Protein AF-A0A2V9A6F0-F1 (afdb_monomer_lite)

Fold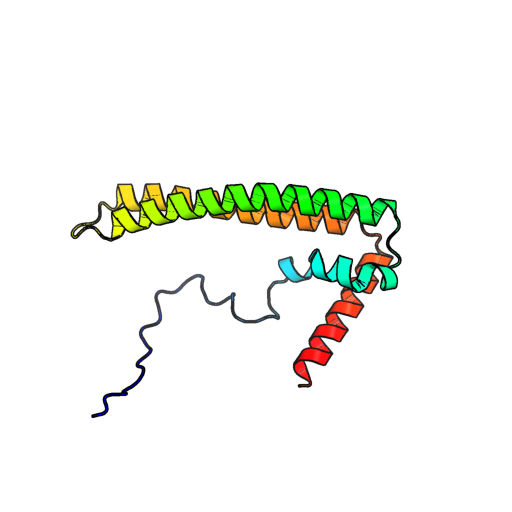seek 3Di:
DDDDDDDDDDDDDDDDDPPPPPDPPPDPPVLLFDDLCLCVVCVVVLVPDPVLVVQLVVLVVVLVVVLVVLVVQLVVLVVVLVVQVPDPDHDPVSNVVSVVSNVVSVVVNVVSVVVSRVSNVVSRDPSSSVSSSVVVVVVVVVVVVD

Structure (mmCIF, N/CA/C/O backbone):
data_AF-A0A2V9A6F0-F1
#
_entry.id   AF-A0A2V9A6F0-F1
#
loop_
_atom_site.group_PDB
_atom_site.id
_atom_site.type_symbol
_atom_site.label_atom_id
_atom_site.label_alt_id
_atom_site.label_comp_id
_atom_site.label_asym_id
_atom_site.label_entity_id
_atom_site.label_seq_id
_atom_site.pdbx_PDB_ins_code
_atom_site.Cartn_x
_atom_site.Cartn_y
_atom_site.Cartn_z
_atom_site.occupancy
_atom_site.B_iso_or_equiv
_atom_site.auth_seq_id
_atom_site.auth_comp_id
_atom_site.auth_asym_id
_atom_site.auth_atom_id
_atom_site.pdbx_PDB_model_num
ATOM 1 N N . MET A 1 1 ? 15.590 -46.102 -11.013 1.00 35.91 1 MET A N 1
ATOM 2 C CA . MET A 1 1 ? 16.793 -45.236 -11.026 1.00 35.91 1 MET A CA 1
ATOM 3 C C . MET A 1 1 ? 16.292 -43.792 -10.976 1.00 35.91 1 MET A C 1
ATOM 5 O O . MET A 1 1 ? 15.715 -43.360 -11.954 1.00 35.91 1 MET A O 1
ATOM 9 N N . ARG A 1 2 ? 16.056 -43.170 -9.811 1.00 43.12 2 ARG A N 1
ATOM 10 C CA . ARG A 1 2 ? 16.980 -42.565 -8.821 1.00 43.12 2 ARG A CA 1
ATOM 11 C C . ARG A 1 2 ? 17.860 -41.445 -9.397 1.00 43.12 2 ARG A C 1
ATOM 13 O O . ARG A 1 2 ? 18.781 -41.729 -10.145 1.00 43.12 2 ARG A O 1
ATOM 20 N N . GLY A 1 3 ? 17.585 -40.219 -8.942 1.00 39.97 3 GLY A N 1
ATOM 21 C CA . GLY A 1 3 ? 18.402 -39.018 -9.122 1.00 39.97 3 GLY A CA 1
ATOM 22 C C . GLY A 1 3 ? 17.827 -37.820 -8.353 1.00 39.97 3 GLY A C 1
ATOM 23 O O . GLY A 1 3 ? 17.344 -36.876 -8.958 1.00 39.97 3 GLY A O 1
ATOM 24 N N . ARG A 1 4 ? 17.814 -37.889 -7.014 1.00 53.16 4 ARG A N 1
ATOM 25 C CA . ARG A 1 4 ? 17.634 -36.740 -6.104 1.00 53.16 4 ARG A CA 1
ATOM 26 C C . ARG A 1 4 ? 19.023 -36.318 -5.615 1.00 53.16 4 ARG A C 1
ATOM 28 O O . ARG A 1 4 ? 19.624 -37.158 -4.959 1.00 53.16 4 ARG A O 1
ATOM 35 N N . VAL A 1 5 ? 19.467 -35.078 -5.853 1.00 43.16 5 VAL A N 1
ATOM 36 C CA . VAL A 1 5 ? 20.473 -34.314 -5.062 1.00 43.16 5 VAL A CA 1
ATOM 37 C C . VAL A 1 5 ? 20.250 -32.823 -5.411 1.00 43.16 5 VAL A C 1
ATOM 39 O O . VAL A 1 5 ? 20.338 -32.483 -6.582 1.00 43.16 5 VAL A O 1
ATOM 42 N N . LEU A 1 6 ? 19.638 -31.979 -4.570 1.00 42.94 6 LEU A N 1
ATOM 43 C CA . LEU A 1 6 ? 20.094 -31.292 -3.341 1.00 42.94 6 LEU A CA 1
ATOM 44 C C . LEU A 1 6 ? 20.654 -29.877 -3.623 1.00 42.94 6 LEU A C 1
ATOM 46 O O . LEU A 1 6 ? 21.495 -29.687 -4.491 1.00 42.94 6 LEU A O 1
ATOM 50 N N . CYS A 1 7 ? 20.147 -28.919 -2.843 1.00 46.28 7 CYS A N 1
ATOM 51 C CA . CYS A 1 7 ? 20.534 -27.517 -2.695 1.00 46.28 7 CYS A CA 1
ATOM 52 C C . CYS A 1 7 ? 22.033 -27.199 -2.789 1.00 46.28 7 CYS A C 1
ATOM 54 O O . CYS A 1 7 ? 22.856 -27.910 -2.219 1.00 46.28 7 CYS A O 1
ATOM 56 N N . LEU A 1 8 ? 22.331 -25.991 -3.282 1.00 41.66 8 LEU A N 1
ATOM 57 C CA . LEU A 1 8 ? 23.373 -25.133 -2.714 1.00 41.66 8 LEU A CA 1
ATOM 58 C C . LEU A 1 8 ? 22.976 -23.657 -2.870 1.00 41.66 8 LEU A C 1
ATOM 60 O O . LEU A 1 8 ? 23.061 -23.061 -3.939 1.00 41.66 8 LEU A O 1
ATOM 64 N N . CYS A 1 9 ? 22.499 -23.092 -1.763 1.00 43.38 9 CYS A N 1
ATOM 65 C CA . CYS A 1 9 ? 22.505 -21.660 -1.515 1.00 43.38 9 CYS A CA 1
ATOM 66 C C . CYS A 1 9 ? 23.955 -21.163 -1.427 1.00 43.38 9 CYS A C 1
ATOM 68 O O . CYS A 1 9 ? 24.777 -21.851 -0.827 1.00 43.38 9 CYS A O 1
ATOM 70 N N . ALA A 1 10 ? 24.205 -19.950 -1.934 1.00 43.03 10 ALA A N 1
ATOM 71 C CA . ALA A 1 10 ? 25.038 -18.887 -1.344 1.00 43.03 10 ALA A CA 1
ATOM 72 C C . ALA A 1 10 ? 25.880 -18.143 -2.395 1.00 43.03 10 ALA A C 1
ATOM 74 O O . ALA A 1 10 ? 26.999 -18.536 -2.703 1.00 43.03 10 ALA A O 1
ATOM 75 N N . MET A 1 11 ? 25.395 -16.978 -2.831 1.00 43.66 11 MET A N 1
ATOM 76 C CA . MET A 1 11 ? 26.248 -15.790 -2.808 1.00 43.66 11 MET A CA 1
ATOM 77 C C . MET A 1 11 ? 25.375 -14.559 -2.556 1.00 43.66 11 MET A C 1
ATOM 79 O O . MET A 1 11 ? 24.6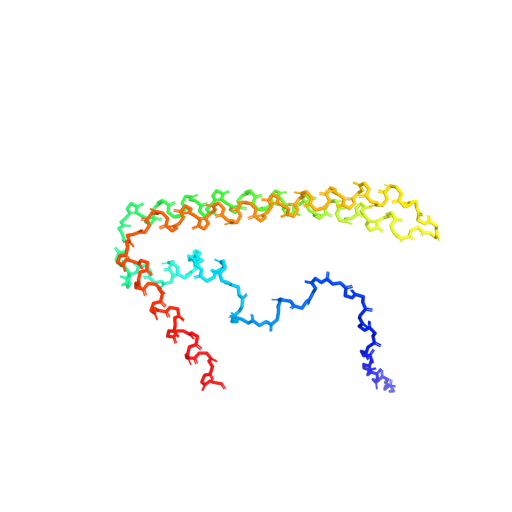38 -14.083 -3.413 1.00 43.66 11 MET A O 1
ATOM 83 N N . PHE A 1 12 ? 25.407 -14.138 -1.297 1.00 47.97 12 PHE A N 1
ATOM 84 C CA . PHE A 1 12 ? 24.830 -12.917 -0.750 1.00 47.97 12 PHE A CA 1
ATOM 85 C C . PHE A 1 12 ? 25.874 -11.790 -0.879 1.00 47.97 12 PHE A C 1
ATOM 87 O O . PHE A 1 12 ? 27.066 -12.085 -0.859 1.00 47.97 12 PHE A O 1
ATOM 94 N N . MET A 1 13 ? 25.411 -10.532 -0.867 1.00 41.97 13 MET A N 1
ATOM 95 C CA . MET A 1 13 ? 26.151 -9.273 -0.612 1.00 41.97 13 MET A CA 1
ATOM 96 C C . MET A 1 13 ? 26.589 -8.424 -1.822 1.00 41.97 13 MET A C 1
ATOM 98 O O . MET A 1 13 ? 27.745 -8.423 -2.231 1.00 41.97 13 MET A O 1
ATOM 102 N N . LEU A 1 14 ? 25.691 -7.523 -2.229 1.00 43.00 14 LEU A N 1
ATOM 103 C CA . LEU A 1 14 ? 26.021 -6.104 -2.405 1.00 43.00 14 LEU A CA 1
ATOM 104 C C . LEU A 1 14 ? 25.054 -5.299 -1.517 1.00 43.00 14 LEU A C 1
ATOM 106 O O . LEU A 1 14 ? 23.878 -5.134 -1.831 1.00 43.00 14 LEU A O 1
ATOM 110 N N . ALA A 1 15 ? 25.543 -4.899 -0.340 1.00 47.38 15 ALA A N 1
ATOM 111 C CA . ALA A 1 15 ? 24.891 -3.982 0.599 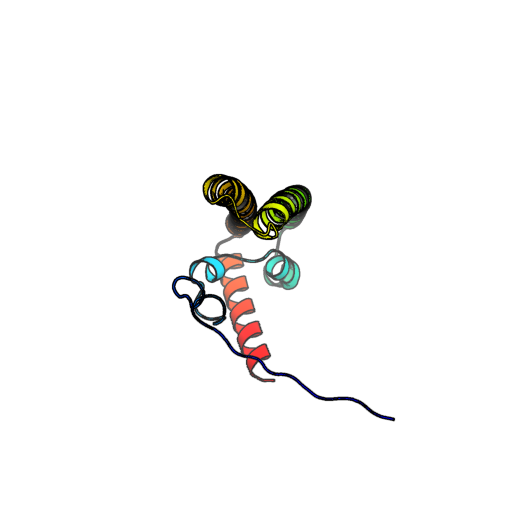1.00 47.38 15 ALA A CA 1
ATOM 112 C C . ALA A 1 15 ? 24.881 -2.561 -0.010 1.00 47.38 15 ALA A C 1
ATOM 114 O O . ALA A 1 15 ? 25.841 -2.179 -0.664 1.00 47.38 15 ALA A O 1
ATOM 115 N N . ALA A 1 16 ? 23.844 -1.732 0.118 1.00 42.66 16 ALA A N 1
ATOM 116 C CA . ALA A 1 16 ? 23.218 -1.310 1.362 1.00 42.66 16 ALA A CA 1
ATOM 117 C C . ALA A 1 16 ? 21.718 -1.017 1.162 1.00 42.66 16 ALA A C 1
ATOM 119 O O . ALA A 1 16 ? 21.336 -0.212 0.320 1.00 42.66 16 ALA A O 1
ATOM 120 N N . GLY A 1 17 ? 20.863 -1.667 1.957 1.00 44.66 17 GLY A N 1
ATOM 121 C CA . GLY A 1 17 ? 19.415 -1.408 1.980 1.00 44.66 17 GLY A CA 1
ATOM 122 C C . GLY A 1 17 ? 18.562 -2.606 2.407 1.00 44.66 17 GLY A C 1
ATOM 123 O O . GLY A 1 17 ? 17.477 -2.425 2.947 1.00 44.66 17 GLY A O 1
ATOM 124 N N . ALA A 1 18 ? 19.073 -3.832 2.251 1.00 41.53 18 ALA A N 1
ATOM 125 C CA . ALA A 1 18 ? 18.306 -5.065 2.463 1.00 41.53 18 ALA A CA 1
ATOM 126 C C . ALA A 1 18 ? 18.471 -5.727 3.852 1.00 41.53 18 ALA A C 1
ATOM 128 O O . ALA A 1 18 ? 18.107 -6.886 4.017 1.00 41.53 18 ALA A O 1
ATOM 129 N N . VAL A 1 19 ? 18.975 -5.015 4.871 1.00 40.81 19 VAL A N 1
ATOM 130 C CA . VAL A 1 19 ? 19.040 -5.510 6.270 1.00 40.81 19 VAL A CA 1
ATOM 131 C C . VAL A 1 19 ? 18.144 -4.667 7.182 1.00 40.81 19 VAL A C 1
ATOM 133 O O . VAL A 1 19 ? 18.560 -4.152 8.212 1.00 40.81 19 VAL A O 1
ATOM 136 N N . ARG A 1 20 ? 16.888 -4.470 6.774 1.00 43.75 20 ARG A N 1
ATOM 137 C CA . ARG A 1 20 ? 15.813 -4.025 7.683 1.00 43.75 20 ARG A CA 1
ATOM 138 C C . ARG A 1 20 ? 14.499 -4.795 7.533 1.00 43.75 20 ARG A C 1
ATOM 140 O O . ARG A 1 20 ? 13.590 -4.584 8.319 1.00 43.75 20 ARG A O 1
ATOM 147 N N . ALA A 1 21 ? 14.399 -5.724 6.581 1.00 41.22 21 ALA A N 1
ATOM 148 C CA . ALA A 1 21 ? 13.140 -6.401 6.259 1.00 41.22 21 ALA A CA 1
ATOM 149 C C . ALA A 1 21 ? 12.909 -7.743 6.992 1.00 41.22 21 ALA A C 1
ATOM 151 O O . ALA A 1 21 ? 11.959 -8.444 6.664 1.00 41.22 21 ALA A O 1
ATOM 152 N N . GLN A 1 22 ? 13.753 -8.134 7.958 1.00 40.44 22 GLN A N 1
ATOM 153 C CA . GLN A 1 22 ? 13.666 -9.455 8.616 1.00 40.44 22 GLN A CA 1
ATOM 154 C C . GLN A 1 22 ? 13.657 -9.429 10.154 1.00 40.44 22 GLN A C 1
ATOM 156 O O . GLN A 1 22 ? 13.855 -10.465 10.783 1.00 40.44 22 GLN A O 1
ATOM 161 N N . GLN A 1 23 ? 13.360 -8.290 10.784 1.00 42.78 23 GLN A N 1
ATOM 162 C CA . GLN A 1 23 ? 12.979 -8.275 12.200 1.00 42.78 23 GLN A CA 1
ATOM 163 C C . GLN A 1 23 ? 11.563 -7.701 12.333 1.00 42.78 23 GLN A C 1
ATOM 165 O O . GLN A 1 23 ? 11.374 -6.526 12.020 1.00 42.78 23 GLN A O 1
ATOM 170 N N . PRO A 1 24 ? 10.578 -8.488 12.816 1.00 49.62 24 PRO A N 1
ATOM 171 C CA . PRO A 1 24 ? 9.218 -8.004 13.092 1.00 49.62 24 PRO A CA 1
ATOM 172 C C . PRO A 1 24 ? 9.175 -6.792 14.043 1.00 49.62 24 PRO A C 1
ATOM 174 O O . PRO A 1 24 ? 8.185 -6.067 14.088 1.00 49.62 24 PRO A O 1
ATOM 177 N N . ASP A 1 25 ? 10.266 -6.556 14.776 1.00 51.72 25 ASP A N 1
ATOM 178 C CA . ASP A 1 25 ? 10.367 -5.597 15.876 1.00 51.72 25 ASP A CA 1
ATOM 179 C C . ASP A 1 25 ? 10.925 -4.206 15.496 1.00 51.72 25 ASP A C 1
ATOM 181 O O . ASP A 1 25 ? 11.142 -3.380 16.377 1.00 51.72 25 ASP A O 1
ATOM 185 N N . GLN A 1 26 ? 11.183 -3.906 14.210 1.00 55.28 26 GLN A N 1
ATOM 186 C CA . GLN A 1 26 ? 11.914 -2.678 13.817 1.00 55.28 26 GLN A CA 1
ATOM 187 C C . GLN A 1 26 ? 11.269 -1.793 12.736 1.00 55.28 26 GLN A C 1
ATOM 189 O O . GLN A 1 26 ? 11.963 -0.963 12.144 1.00 55.28 26 GLN A O 1
ATOM 194 N N . ASP A 1 27 ? 9.963 -1.901 12.489 1.00 75.69 27 ASP A N 1
ATOM 195 C CA . ASP A 1 27 ? 9.250 -0.900 11.678 1.00 75.69 27 ASP A CA 1
ATOM 196 C C . ASP A 1 27 ? 8.435 0.057 12.571 1.00 75.69 27 ASP A C 1
ATOM 198 O O . ASP A 1 27 ? 7.241 -0.171 12.791 1.00 75.69 27 ASP A O 1
ATOM 202 N N . PRO A 1 28 ? 9.043 1.142 13.099 1.00 82.81 28 PRO A N 1
ATOM 203 C CA . PRO A 1 28 ? 8.340 2.088 13.969 1.00 82.81 28 PRO A CA 1
ATOM 204 C C . PRO A 1 28 ? 7.180 2.794 13.251 1.00 82.81 28 PRO A C 1
ATOM 206 O O . PRO A 1 28 ? 6.204 3.205 13.886 1.00 82.81 28 PRO A O 1
ATOM 209 N N . VAL A 1 29 ? 7.258 2.925 11.921 1.00 84.56 29 VAL A N 1
ATOM 210 C CA . VAL A 1 29 ? 6.199 3.545 11.121 1.00 84.56 29 VAL A CA 1
ATOM 211 C C . VAL A 1 29 ? 5.028 2.578 10.994 1.00 84.56 29 VAL A C 1
ATOM 213 O O . VAL A 1 29 ? 3.907 2.944 11.341 1.00 84.56 29 VAL A O 1
ATOM 216 N N . GLY A 1 30 ? 5.275 1.335 10.577 1.00 84.12 30 GLY A N 1
ATOM 217 C CA . GLY A 1 30 ? 4.244 0.299 10.477 1.00 84.12 30 GLY A CA 1
ATOM 218 C C . GLY A 1 30 ? 3.542 0.028 11.811 1.00 84.12 30 GLY A C 1
ATOM 219 O O . GLY A 1 30 ? 2.313 -0.056 11.864 1.00 84.12 30 GLY A O 1
ATOM 220 N N . GLN A 1 31 ? 4.296 0.002 12.914 1.00 85.94 31 GLN A N 1
ATOM 221 C CA . GLN A 1 31 ? 3.748 -0.167 14.265 1.00 85.94 31 GLN A CA 1
ATOM 222 C C . GLN A 1 31 ? 2.802 0.975 14.675 1.00 85.94 31 GLN A C 1
ATOM 224 O O . GLN A 1 31 ? 1.877 0.749 15.456 1.00 85.94 31 GLN A O 1
ATOM 229 N N . SER A 1 32 ? 2.970 2.171 14.105 1.00 90.88 32 SER A N 1
ATOM 230 C CA . SER A 1 32 ? 2.143 3.347 14.402 1.00 90.88 32 SER A CA 1
ATOM 231 C C . SER A 1 32 ? 0.765 3.334 13.725 1.00 90.88 32 SER A C 1
ATOM 233 O O . SER A 1 32 ? -0.073 4.186 14.042 1.00 90.88 32 SER A O 1
ATOM 235 N N . PHE A 1 33 ? 0.510 2.404 12.802 1.00 94.81 33 PHE A N 1
ATOM 236 C CA . PHE A 1 33 ? -0.758 2.270 12.077 1.00 94.81 33 PHE A CA 1
ATOM 237 C C . PHE A 1 33 ? -1.509 0.989 12.446 1.00 94.81 33 PHE A C 1
ATOM 239 O O . PHE A 1 33 ? -0.969 0.115 13.118 1.00 94.81 33 PHE A O 1
ATOM 246 N N . PHE A 1 34 ? -2.766 0.869 12.006 1.00 94.06 34 PHE A N 1
ATOM 247 C CA . PHE A 1 34 ? -3.611 -0.313 12.197 1.00 94.06 34 PHE A CA 1
ATOM 248 C C . PHE A 1 34 ? -4.009 -0.888 10.839 1.00 94.06 34 PHE A C 1
ATOM 250 O O . PHE A 1 34 ? -4.653 -0.201 10.047 1.00 94.06 34 PHE A O 1
ATOM 257 N N . ALA A 1 35 ? -3.618 -2.137 10.573 1.00 92.75 35 ALA A N 1
ATOM 258 C CA . ALA A 1 35 ? -4.012 -2.833 9.354 1.00 92.75 35 ALA A CA 1
ATOM 259 C C . ALA A 1 35 ? -5.540 -3.046 9.314 1.00 92.75 35 ALA A C 1
ATOM 261 O O . ALA A 1 35 ? -6.139 -3.270 10.375 1.00 92.75 35 ALA A O 1
ATOM 262 N N . PRO A 1 36 ? -6.173 -3.009 8.126 1.00 93.81 36 PRO A N 1
ATOM 263 C CA . PRO A 1 36 ? -7.609 -3.245 7.979 1.00 93.81 36 PRO A CA 1
ATOM 264 C C . PRO A 1 36 ? -8.078 -4.541 8.647 1.00 93.81 36 PRO A C 1
ATOM 266 O O . PRO A 1 36 ? -9.104 -4.554 9.326 1.00 93.81 36 PRO A O 1
ATOM 269 N N . GLU A 1 37 ? -7.297 -5.612 8.510 1.00 92.56 37 GLU A N 1
ATOM 270 C CA . GLU A 1 37 ? -7.617 -6.941 9.030 1.00 92.56 37 GLU A CA 1
ATOM 271 C C . GLU A 1 37 ? -7.709 -6.918 10.555 1.00 92.56 37 GLU A C 1
ATOM 273 O O . GLU A 1 37 ? -8.664 -7.445 11.114 1.00 92.56 37 GLU A O 1
ATOM 278 N N . LEU A 1 38 ? -6.777 -6.233 11.225 1.00 93.75 38 LEU A N 1
ATOM 279 C CA . LEU A 1 38 ? -6.770 -6.092 12.682 1.00 93.75 38 LEU A CA 1
ATOM 280 C C . LEU A 1 38 ? -8.006 -5.325 13.176 1.00 93.75 38 LEU A C 1
ATOM 282 O O . LEU A 1 38 ? -8.627 -5.705 14.168 1.00 93.75 38 LEU A O 1
ATOM 286 N N . VAL A 1 39 ? -8.377 -4.249 12.475 1.00 96.25 39 VAL A N 1
ATOM 287 C CA . VAL A 1 39 ? -9.555 -3.435 12.814 1.00 96.25 39 VAL A CA 1
ATOM 288 C C . VAL A 1 39 ? -10.839 -4.246 12.650 1.00 96.25 39 VAL A C 1
ATOM 290 O O . VAL A 1 39 ? -11.695 -4.224 13.531 1.00 96.25 39 VAL A O 1
ATOM 293 N N . ILE A 1 40 ? -10.965 -4.993 11.550 1.00 93.31 40 ILE A N 1
ATOM 294 C CA . ILE A 1 40 ? -12.144 -5.819 11.262 1.00 93.31 40 ILE A CA 1
ATOM 295 C C . ILE A 1 40 ? -12.231 -7.005 12.224 1.00 93.31 40 ILE A C 1
ATOM 297 O O . ILE A 1 40 ? -13.302 -7.268 12.769 1.00 93.31 40 ILE A O 1
ATOM 301 N N . GLN A 1 41 ? -11.116 -7.692 12.472 1.00 94.25 41 GLN A N 1
ATOM 302 C CA . GLN A 1 41 ? -11.040 -8.830 13.388 1.00 94.25 41 GLN A CA 1
ATOM 303 C C . GLN A 1 41 ? -11.499 -8.452 14.801 1.00 94.25 41 GLN A C 1
ATOM 305 O O . GLN A 1 41 ? -12.154 -9.246 15.474 1.00 94.25 41 GLN A O 1
ATOM 310 N N . HIS A 1 42 ? -11.190 -7.233 15.245 1.00 96.56 42 HIS A N 1
ATOM 311 C CA . HIS A 1 42 ? -11.518 -6.749 16.584 1.00 96.56 42 HIS A CA 1
ATOM 312 C C . HIS A 1 42 ? -12.662 -5.732 16.618 1.00 96.56 42 HIS A C 1
ATOM 314 O O . HIS A 1 42 ? -12.845 -5.067 17.636 1.00 96.56 42 HIS A O 1
ATOM 320 N N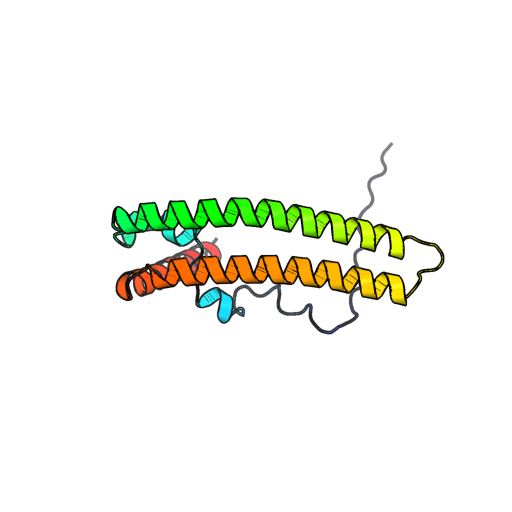 . GLN A 1 43 ? -13.462 -5.632 15.551 1.00 95.69 43 GLN A N 1
ATOM 321 C CA . GLN A 1 43 ? -14.499 -4.604 15.406 1.00 95.69 43 GLN A CA 1
ATOM 322 C C . GLN A 1 43 ? -15.507 -4.552 16.566 1.00 95.69 43 GLN A C 1
ATOM 324 O O . GLN A 1 43 ? -15.981 -3.474 16.920 1.00 95.69 43 GLN A O 1
ATOM 329 N N . GLU A 1 44 ? -15.841 -5.703 17.156 1.00 96.12 44 GLU A N 1
ATOM 330 C CA . GLU A 1 44 ? -16.737 -5.795 18.315 1.00 96.12 44 GLU A CA 1
ATOM 331 C C . GLU A 1 44 ? -16.019 -5.380 19.599 1.00 96.12 44 GLU A C 1
ATOM 333 O O . GLU A 1 44 ? -16.534 -4.567 20.362 1.00 96.12 44 GLU A O 1
ATOM 338 N N . ALA A 1 45 ? -14.793 -5.871 19.799 1.00 96.00 45 ALA A N 1
ATOM 339 C CA . ALA A 1 45 ? -13.980 -5.592 20.981 1.00 96.00 45 ALA A CA 1
ATOM 340 C C . ALA A 1 45 ? -13.607 -4.107 21.124 1.00 96.00 45 ALA A C 1
ATOM 342 O O . ALA A 1 45 ? -13.382 -3.638 22.239 1.00 96.00 45 ALA A O 1
ATOM 343 N N . ILE A 1 46 ? -13.540 -3.373 20.010 1.00 97.25 46 ILE A N 1
ATOM 344 C CA . ILE A 1 46 ? -13.293 -1.924 19.993 1.00 97.25 46 ILE A CA 1
ATOM 345 C C . ILE A 1 46 ? -14.571 -1.099 19.804 1.00 97.25 46 ILE A C 1
ATOM 347 O O . ILE A 1 46 ? -14.501 0.119 19.670 1.00 97.25 46 ILE A O 1
ATOM 351 N N . GLY A 1 47 ? -15.742 -1.740 19.775 1.00 97.56 47 GLY A N 1
ATOM 352 C CA . GLY A 1 47 ? -17.029 -1.052 19.709 1.00 97.56 47 GLY A CA 1
ATOM 353 C C . GLY A 1 47 ? -17.197 -0.165 18.474 1.00 97.56 47 GLY A C 1
ATOM 354 O O . GLY A 1 47 ? -17.631 0.977 18.605 1.00 97.56 47 GLY A O 1
ATOM 355 N N . LEU A 1 48 ? -16.836 -0.651 17.279 1.00 98.12 48 LEU A N 1
ATOM 356 C CA . LEU A 1 48 ? -17.036 0.126 16.052 1.00 98.12 48 LEU A CA 1
ATOM 357 C C . LEU A 1 48 ? -18.518 0.439 15.826 1.00 98.12 48 LEU A C 1
ATOM 359 O O . LEU A 1 48 ? -19.356 -0.471 15.785 1.00 98.12 48 LEU A O 1
ATOM 363 N N . SER A 1 49 ? -18.823 1.715 15.590 1.00 98.19 49 SER A N 1
ATOM 364 C CA . SER A 1 49 ? -20.167 2.142 15.199 1.00 98.19 49 SER A CA 1
ATOM 365 C C . SER A 1 49 ? -20.531 1.630 13.799 1.00 98.19 49 SER A C 1
ATOM 367 O O . SER A 1 49 ? -19.659 1.271 13.002 1.00 98.19 49 SER A O 1
ATOM 369 N N . GLY A 1 50 ? -21.828 1.612 13.472 1.00 97.38 50 GLY A N 1
ATOM 370 C CA . GLY A 1 50 ? -22.287 1.280 12.115 1.00 97.38 50 GLY A CA 1
ATOM 371 C C . GLY A 1 50 ? -21.651 2.188 11.056 1.00 97.38 50 GLY A C 1
ATOM 372 O O . GLY A 1 50 ? -21.101 1.702 10.073 1.00 97.38 50 GLY A O 1
ATOM 373 N N . GLU A 1 51 ? -21.602 3.493 11.331 1.00 97.94 51 GLU A N 1
ATOM 374 C CA . GLU A 1 51 ? -20.980 4.487 10.452 1.00 97.94 51 GLU A CA 1
ATOM 375 C C . GLU A 1 51 ? -19.482 4.221 10.228 1.00 97.94 51 GLU A C 1
ATOM 377 O O . GLU A 1 51 ? -18.994 4.300 9.101 1.00 97.94 51 GLU A O 1
ATOM 382 N N . GLN A 1 52 ? -18.736 3.870 11.283 1.00 98.12 52 GLN A N 1
ATOM 383 C CA . GLN A 1 52 ? -17.318 3.523 11.155 1.00 98.12 52 GLN A CA 1
ATOM 384 C C . GLN A 1 52 ? -17.130 2.267 10.298 1.00 98.12 52 GLN A C 1
ATOM 386 O O . GLN A 1 52 ? -16.268 2.248 9.420 1.00 98.12 52 GLN A O 1
ATOM 391 N N . LYS A 1 53 ? -17.955 1.232 10.505 1.00 97.62 53 LYS A N 1
ATOM 392 C CA . LYS A 1 53 ? -17.903 -0.010 9.717 1.00 97.62 53 LYS A CA 1
ATOM 393 C C . LYS A 1 53 ? -18.141 0.254 8.233 1.00 97.62 53 LYS A C 1
ATOM 395 O O . LYS A 1 53 ? -17.409 -0.277 7.398 1.00 97.62 53 LYS A O 1
ATOM 400 N N . ASP A 1 54 ? -19.138 1.066 7.904 1.00 97.75 54 ASP A N 1
ATOM 401 C CA . ASP A 1 54 ? -19.464 1.383 6.514 1.00 97.75 54 ASP A CA 1
ATOM 402 C C . ASP A 1 54 ? -18.382 2.250 5.863 1.00 97.75 54 ASP A C 1
ATOM 404 O O . ASP A 1 54 ? -17.974 1.971 4.732 1.00 97.75 54 ASP A O 1
ATOM 408 N N . TYR A 1 55 ? -17.827 3.212 6.608 1.00 98.06 55 TYR A N 1
ATOM 409 C CA . TYR A 1 55 ? -16.666 3.987 6.174 1.00 98.06 55 TYR A CA 1
ATOM 410 C C . TYR A 1 55 ? -15.469 3.084 5.842 1.00 98.06 55 TYR A C 1
ATOM 412 O O . TYR A 1 55 ? -14.926 3.161 4.740 1.00 98.06 55 TYR A O 1
ATOM 420 N N . PHE A 1 56 ? -15.090 2.172 6.745 1.00 97.38 56 PHE A N 1
ATOM 421 C CA . PHE A 1 56 ? -13.950 1.277 6.518 1.00 97.38 56 PHE A CA 1
ATOM 422 C C . PHE A 1 56 ? -14.157 0.358 5.317 1.00 97.38 56 PHE A C 1
ATOM 424 O O . PHE A 1 56 ? -13.247 0.209 4.505 1.00 97.38 56 PHE A O 1
ATOM 431 N N . LYS A 1 57 ? -15.353 -0.219 5.147 1.00 96.50 57 LYS A N 1
ATOM 432 C CA . LYS A 1 57 ? -15.671 -1.029 3.959 1.00 96.50 57 LYS A CA 1
ATOM 433 C C . LYS A 1 57 ? -15.513 -0.226 2.667 1.00 96.50 57 LYS A C 1
ATOM 435 O O . LYS A 1 57 ? -15.004 -0.763 1.683 1.00 96.50 57 LYS A O 1
ATOM 440 N N . GLY A 1 58 ? -15.948 1.035 2.668 1.00 97.81 58 GLY A N 1
ATOM 441 C CA . GLY A 1 58 ? -15.804 1.944 1.533 1.00 97.81 58 GLY A CA 1
ATOM 442 C C . GLY A 1 58 ? -14.340 2.202 1.182 1.00 97.81 58 GLY A C 1
ATOM 443 O O . GLY A 1 58 ? -13.937 1.981 0.041 1.00 97.81 58 GLY A O 1
ATOM 444 N N . GLU A 1 59 ? -13.538 2.596 2.171 1.00 97.88 59 GLU A N 1
ATOM 445 C CA . GLU A 1 59 ? -12.109 2.879 1.994 1.00 97.88 59 GLU A CA 1
ATOM 446 C C . GLU A 1 59 ? -11.317 1.645 1.544 1.00 97.88 59 GLU A C 1
ATOM 448 O O . GLU A 1 59 ? -10.517 1.728 0.614 1.00 97.88 59 GLU A O 1
ATOM 453 N N . ILE A 1 60 ? -11.583 0.478 2.138 1.00 96.12 60 ILE A N 1
ATOM 454 C CA . ILE A 1 60 ? -10.918 -0.777 1.766 1.00 96.12 60 ILE A CA 1
ATOM 455 C C . ILE A 1 60 ? -11.259 -1.157 0.325 1.00 96.12 60 ILE A C 1
ATOM 457 O O . ILE A 1 60 ? -10.360 -1.492 -0.443 1.00 96.12 60 ILE A O 1
ATOM 461 N N . ARG A 1 61 ? -12.533 -1.065 -0.076 1.00 97.12 61 ARG A N 1
ATOM 462 C CA . ARG A 1 61 ? -12.948 -1.373 -1.452 1.00 97.12 61 ARG A CA 1
ATOM 463 C C . ARG A 1 61 ? -12.307 -0.420 -2.462 1.00 97.12 61 ARG A C 1
ATOM 465 O O . ARG A 1 61 ? -11.829 -0.865 -3.500 1.00 97.12 61 ARG A O 1
ATOM 472 N N . GLN A 1 62 ? -12.285 0.878 -2.161 1.00 96.88 62 GLN A N 1
ATOM 473 C CA . GLN A 1 62 ? -11.626 1.884 -3.000 1.00 96.88 62 GLN A CA 1
ATOM 474 C C . GLN A 1 62 ? -10.130 1.588 -3.159 1.00 96.88 62 GLN A C 1
ATOM 476 O O . GLN A 1 62 ? -9.613 1.602 -4.275 1.00 96.88 62 GLN A O 1
ATOM 481 N N . ALA A 1 63 ? -9.447 1.272 -2.057 1.00 95.69 63 ALA A N 1
ATOM 482 C CA . ALA A 1 63 ? -8.031 0.938 -2.078 1.00 95.69 63 ALA A CA 1
ATOM 483 C C . ALA A 1 63 ? -7.757 -0.357 -2.861 1.00 95.69 63 ALA A C 1
ATOM 485 O O . ALA A 1 63 ? -6.823 -0.394 -3.651 1.00 95.69 63 ALA A O 1
ATOM 486 N N . GLN A 1 64 ? -8.588 -1.396 -2.716 1.00 95.56 64 GLN A N 1
ATOM 487 C CA . GLN A 1 64 ? -8.457 -2.657 -3.462 1.00 95.56 64 GLN A CA 1
ATOM 488 C C . GLN A 1 64 ? -8.497 -2.458 -4.984 1.00 95.56 64 GLN A C 1
ATOM 490 O O . GLN A 1 64 ? -7.681 -3.044 -5.699 1.00 95.56 64 GLN A O 1
ATOM 495 N N . LEU A 1 65 ? -9.412 -1.615 -5.476 1.00 96.38 65 LEU A N 1
ATOM 496 C CA . LEU A 1 65 ? -9.499 -1.291 -6.904 1.00 96.38 65 LEU A CA 1
ATOM 497 C C . LEU A 1 65 ? -8.201 -0.639 -7.394 1.00 96.38 65 LEU A C 1
ATOM 499 O O . LEU A 1 65 ? -7.570 -1.137 -8.324 1.00 96.38 65 LEU A O 1
ATOM 503 N N . LYS A 1 66 ? -7.740 0.407 -6.700 1.00 95.94 66 LYS A N 1
ATOM 504 C CA . LYS A 1 66 ? -6.493 1.099 -7.049 1.00 95.94 66 LYS A CA 1
ATOM 505 C C . LYS A 1 66 ? -5.263 0.205 -6.936 1.00 95.94 66 LYS A C 1
ATOM 507 O O . LYS A 1 66 ? -4.374 0.283 -7.776 1.00 95.94 66 LYS A O 1
ATOM 512 N N . PHE A 1 67 ? -5.185 -0.643 -5.911 1.00 95.88 67 PHE A N 1
ATOM 513 C CA . PHE A 1 67 ? -4.064 -1.567 -5.761 1.00 95.88 67 PHE A CA 1
ATOM 514 C C . PHE A 1 67 ? -3.984 -2.544 -6.922 1.00 95.88 67 PHE A C 1
ATOM 516 O O . PHE A 1 67 ? -2.881 -2.822 -7.374 1.00 95.88 67 PHE A O 1
ATOM 523 N N . THR A 1 68 ? -5.122 -3.018 -7.427 1.00 96.75 68 THR A N 1
ATOM 524 C CA . THR A 1 68 ? -5.152 -3.905 -8.595 1.00 96.75 68 THR A CA 1
ATOM 525 C C . THR A 1 68 ? -4.556 -3.203 -9.819 1.00 96.75 68 THR A C 1
ATOM 527 O O . THR A 1 68 ? -3.643 -3.731 -10.449 1.00 96.75 68 THR A O 1
ATOM 530 N N . GLU A 1 69 ? -4.988 -1.971 -10.100 1.00 96.69 69 GLU A N 1
ATOM 531 C CA . GLU A 1 69 ? -4.454 -1.165 -11.209 1.00 96.69 69 GLU A CA 1
ATOM 532 C C . GLU A 1 69 ? -2.949 -0.884 -11.056 1.00 96.69 69 GLU A C 1
ATOM 534 O O . GLU A 1 69 ? -2.174 -1.015 -12.005 1.00 96.69 69 GLU A O 1
ATOM 539 N N . LEU A 1 70 ? -2.511 -0.527 -9.845 1.00 97.00 70 LEU A N 1
ATOM 540 C CA . LEU A 1 70 ? -1.106 -0.251 -9.554 1.00 97.00 70 LEU A CA 1
ATOM 541 C C . LEU A 1 70 ? -0.231 -1.511 -9.623 1.00 97.00 70 LEU A C 1
ATOM 543 O O . LEU A 1 70 ? 0.920 -1.419 -10.047 1.00 97.00 70 LEU A O 1
ATOM 547 N N . GLN A 1 71 ? -0.758 -2.675 -9.235 1.00 95.81 71 GLN A N 1
ATOM 548 C CA . GLN A 1 71 ? -0.064 -3.958 -9.360 1.00 95.81 71 GLN A CA 1
ATOM 549 C C . GLN A 1 71 ? 0.157 -4.330 -10.823 1.00 95.81 71 GLN A C 1
ATOM 551 O O . GLN A 1 71 ? 1.273 -4.707 -11.174 1.00 95.81 71 GLN A O 1
ATOM 556 N N . TRP A 1 72 ? -0.855 -4.167 -11.682 1.00 98.12 72 TRP A N 1
ATOM 557 C CA . TRP A 1 72 ? -0.693 -4.379 -13.123 1.00 98.12 72 TRP A CA 1
ATOM 558 C C . TRP A 1 72 ? 0.360 -3.443 -13.708 1.00 98.12 72 TRP A C 1
ATOM 560 O O . TRP A 1 72 ? 1.283 -3.898 -14.375 1.00 98.12 72 TRP A O 1
ATOM 570 N N . LYS A 1 73 ? 0.308 -2.152 -13.360 1.00 97.69 73 LYS A N 1
ATOM 571 C CA . LYS A 1 73 ? 1.331 -1.191 -13.785 1.00 97.69 73 LYS A CA 1
ATOM 572 C C . LYS A 1 73 ? 2.735 -1.609 -13.341 1.00 97.69 73 LYS A C 1
ATOM 574 O O . LYS A 1 73 ? 3.671 -1.533 -14.130 1.00 97.69 73 LYS A O 1
ATOM 579 N N . LEU A 1 74 ? 2.904 -2.025 -12.085 1.00 98.31 74 LEU A N 1
ATOM 580 C CA . LEU A 1 74 ? 4.201 -2.480 -11.584 1.00 98.31 74 LEU A CA 1
ATOM 581 C C . LEU A 1 74 ? 4.693 -3.706 -12.362 1.00 98.31 74 LEU A C 1
ATOM 583 O O . LEU A 1 74 ? 5.858 -3.742 -12.752 1.00 98.31 74 LEU A O 1
ATOM 587 N N . GLN A 1 75 ? 3.814 -4.680 -12.606 1.00 98.31 75 GLN A N 1
ATOM 588 C CA . GLN A 1 75 ? 4.142 -5.872 -13.382 1.00 98.31 75 GLN A CA 1
ATOM 589 C C . GLN A 1 75 ? 4.593 -5.507 -14.803 1.00 98.31 75 GLN A C 1
ATOM 591 O O . GLN A 1 75 ? 5.666 -5.940 -15.219 1.00 98.31 75 GLN A O 1
ATOM 596 N N . ASP A 1 76 ? 3.847 -4.650 -15.501 1.00 98.56 76 ASP A N 1
ATOM 597 C CA . ASP A 1 76 ? 4.184 -4.207 -16.857 1.00 98.56 76 ASP A CA 1
ATOM 598 C C . ASP A 1 76 ? 5.562 -3.528 -16.913 1.00 98.56 76 ASP A C 1
ATOM 600 O O . ASP A 1 76 ? 6.376 -3.802 -17.799 1.00 98.56 76 ASP A O 1
ATOM 604 N N . GLU A 1 77 ? 5.857 -2.629 -15.968 1.00 98.50 77 GLU A N 1
ATOM 605 C CA . GLU A 1 77 ? 7.151 -1.940 -15.926 1.00 98.50 77 GLU A CA 1
ATOM 606 C C . GLU A 1 77 ? 8.304 -2.885 -15.538 1.00 98.50 77 GLU A C 1
ATOM 608 O O . GLU A 1 77 ? 9.421 -2.727 -16.046 1.00 98.50 77 GLU A O 1
ATOM 613 N N . MET A 1 78 ? 8.040 -3.892 -14.698 1.00 98.38 78 MET A N 1
ATOM 614 C CA . MET A 1 78 ? 8.998 -4.942 -14.336 1.00 98.38 78 MET A CA 1
ATOM 615 C C . MET A 1 78 ? 9.308 -5.875 -15.507 1.00 98.38 78 MET A C 1
ATOM 617 O O . MET A 1 78 ? 10.471 -6.213 -15.728 1.00 98.38 78 MET A O 1
ATOM 621 N N . GLU A 1 79 ? 8.304 -6.270 -16.289 1.00 98.69 79 GLU A N 1
ATOM 622 C CA . GLU A 1 79 ? 8.492 -7.091 -17.489 1.00 98.69 79 GLU A CA 1
ATOM 623 C C . GLU A 1 79 ? 9.330 -6.354 -18.543 1.00 98.69 79 GLU A C 1
ATOM 625 O O . GLU A 1 79 ? 10.262 -6.928 -19.118 1.00 98.69 79 GLU A O 1
ATOM 630 N N . LYS A 1 80 ? 9.084 -5.051 -18.732 1.00 98.56 80 LYS A N 1
ATOM 631 C CA . LYS A 1 80 ? 9.913 -4.190 -19.591 1.00 98.56 80 LYS A CA 1
ATOM 632 C C . LYS A 1 80 ? 11.354 -4.119 -19.091 1.00 98.56 80 LYS A C 1
ATOM 634 O O . LYS A 1 80 ? 12.271 -4.310 -19.890 1.00 98.56 80 LYS A O 1
ATOM 639 N N . LEU A 1 81 ? 11.579 -3.910 -17.791 1.00 98.62 81 LEU A N 1
ATOM 640 C CA . LEU A 1 81 ? 12.932 -3.912 -17.223 1.00 98.62 81 LEU A CA 1
ATOM 641 C C . LEU A 1 81 ? 13.627 -5.261 -17.448 1.00 98.62 81 LEU A C 1
ATOM 643 O O . LEU A 1 81 ? 14.769 -5.300 -17.907 1.00 98.62 81 LEU A O 1
ATOM 647 N N . LEU A 1 82 ? 12.917 -6.365 -17.200 1.00 98.38 82 LEU A N 1
ATOM 648 C CA . LEU A 1 82 ? 13.418 -7.720 -17.419 1.00 98.38 82 LEU A CA 1
ATOM 649 C C . LEU A 1 82 ? 13.839 -7.942 -18.880 1.00 98.38 82 LEU A C 1
ATOM 651 O O . LEU A 1 82 ? 14.852 -8.591 -19.135 1.00 98.38 82 LEU A O 1
ATOM 655 N N . SER A 1 83 ? 13.088 -7.394 -19.840 1.00 98.06 83 SER A N 1
ATOM 656 C CA . SER A 1 83 ? 13.421 -7.483 -21.266 1.00 98.06 83 SER A CA 1
ATOM 657 C C . SER A 1 83 ? 14.722 -6.752 -21.626 1.00 98.06 83 SER A C 1
ATOM 659 O O . SER A 1 83 ? 15.482 -7.243 -22.460 1.00 98.06 83 SER A O 1
ATOM 661 N N . LEU A 1 84 ? 15.020 -5.627 -20.966 1.00 98.06 84 LEU A N 1
ATOM 662 C CA . LEU A 1 84 ? 16.250 -4.859 -21.185 1.00 98.06 84 LEU A CA 1
ATOM 663 C C . LEU A 1 84 ? 17.471 -5.579 -20.606 1.00 98.06 84 LEU A C 1
ATOM 665 O O . LEU A 1 84 ? 18.486 -5.720 -21.283 1.00 98.06 84 LEU A O 1
ATOM 669 N N . VAL A 1 85 ? 17.363 -6.092 -19.378 1.00 97.88 85 VAL A N 1
ATOM 670 C CA . VAL A 1 85 ? 18.499 -6.726 -18.681 1.00 97.88 85 VAL A CA 1
ATOM 671 C C . VAL A 1 85 ? 18.818 -8.138 -19.181 1.00 97.88 85 VAL A C 1
ATOM 673 O O . VAL A 1 85 ? 19.905 -8.645 -18.926 1.00 97.88 85 VAL A O 1
ATOM 676 N N . LYS A 1 86 ? 17.896 -8.784 -19.908 1.00 97.62 86 LYS A N 1
ATOM 677 C CA . LYS A 1 86 ? 18.128 -10.087 -20.559 1.00 97.62 86 LYS A CA 1
ATOM 678 C C . LYS A 1 86 ? 18.963 -9.998 -21.838 1.00 97.62 86 LYS A C 1
ATOM 680 O O . LYS A 1 86 ? 19.348 -11.036 -22.376 1.00 97.62 86 LYS A O 1
ATOM 685 N N . GLN A 1 87 ? 19.210 -8.798 -22.359 1.00 96.69 87 GLN A N 1
ATOM 686 C CA . GLN A 1 87 ? 19.999 -8.632 -23.575 1.00 96.69 87 GLN A CA 1
ATOM 687 C C . GLN A 1 87 ? 21.473 -8.996 -23.320 1.00 96.69 87 GLN A C 1
ATOM 689 O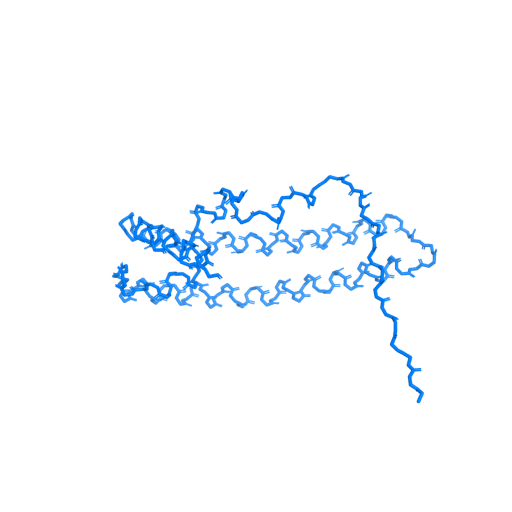 O . GLN A 1 87 ? 21.994 -8.687 -22.249 1.00 96.69 87 GLN A O 1
ATOM 694 N N . PRO A 1 88 ? 22.188 -9.590 -24.298 1.00 96.56 88 PRO A N 1
ATOM 695 C CA . PRO A 1 88 ? 23.609 -9.924 -24.144 1.00 96.56 88 PRO A CA 1
ATOM 696 C C . PRO A 1 88 ? 24.499 -8.718 -23.813 1.00 96.56 88 PRO A C 1
ATOM 698 O O . PRO A 1 88 ? 25.521 -8.858 -23.148 1.00 96.56 88 PRO A O 1
ATOM 701 N N . ARG A 1 89 ? 24.104 -7.528 -24.281 1.00 97.69 89 ARG A N 1
ATOM 702 C CA . ARG A 1 89 ? 24.686 -6.242 -23.904 1.00 97.69 89 ARG A CA 1
ATOM 703 C C . ARG A 1 89 ? 23.553 -5.323 -23.471 1.00 97.69 89 ARG A C 1
ATOM 705 O O . ARG A 1 89 ? 22.711 -4.973 -24.289 1.00 97.69 89 ARG A O 1
ATOM 712 N N . VAL A 1 90 ? 23.547 -4.947 -22.199 1.00 98.25 90 VAL A N 1
ATOM 713 C CA . VAL A 1 90 ? 22.537 -4.052 -21.628 1.00 98.25 90 VAL A CA 1
ATOM 714 C C . VAL A 1 90 ? 22.895 -2.603 -21.956 1.00 98.25 90 VAL A C 1
ATOM 716 O O . VAL A 1 90 ? 24.032 -2.181 -21.743 1.00 98.25 90 VAL A O 1
ATOM 719 N N . ASP A 1 91 ? 21.930 -1.844 -22.471 1.00 97.88 91 ASP A N 1
ATOM 720 C CA . ASP A 1 91 ? 22.013 -0.384 -22.529 1.00 97.88 91 ASP A CA 1
ATOM 721 C C . ASP A 1 91 ? 21.714 0.173 -21.131 1.00 97.88 91 ASP A C 1
ATOM 723 O O . ASP A 1 91 ? 20.587 0.092 -20.637 1.00 97.88 91 ASP A O 1
ATOM 727 N N . GLU A 1 92 ? 22.750 0.697 -20.478 1.00 98.12 92 GLU A N 1
ATOM 728 C CA . GLU A 1 92 ? 22.675 1.201 -19.107 1.00 98.12 92 GLU A CA 1
ATOM 729 C C . GLU A 1 92 ? 21.654 2.336 -18.960 1.00 98.12 92 GLU A C 1
ATOM 731 O O . GLU A 1 92 ? 20.859 2.335 -18.019 1.00 98.12 92 GLU A O 1
ATOM 736 N N . GLN A 1 93 ? 21.618 3.274 -19.910 1.00 98.31 93 GLN A N 1
ATOM 737 C CA . GLN A 1 93 ? 20.723 4.425 -19.844 1.00 98.31 93 GLN A CA 1
ATOM 738 C C . GLN A 1 93 ? 19.261 3.985 -19.959 1.00 98.31 93 GLN A C 1
ATOM 740 O O . GLN A 1 93 ? 18.407 4.457 -19.205 1.00 98.31 93 GLN A O 1
ATOM 745 N N . GLN A 1 94 ? 18.967 3.056 -20.870 1.00 98.19 94 GLN A N 1
ATOM 746 C CA . GLN A 1 94 ? 17.617 2.515 -21.026 1.00 98.19 94 GLN A CA 1
ATOM 747 C C . GLN A 1 94 ? 17.189 1.694 -19.807 1.00 98.19 94 GLN A C 1
ATOM 749 O O . GLN A 1 94 ? 16.048 1.820 -19.357 1.00 98.19 94 GLN A O 1
ATOM 754 N N . ALA A 1 95 ? 18.090 0.882 -19.248 1.00 98.50 95 ALA A N 1
ATOM 755 C CA . ALA A 1 95 ? 17.806 0.087 -18.059 1.00 98.50 95 ALA A CA 1
ATOM 756 C C . ALA A 1 95 ? 17.489 0.975 -16.845 1.00 98.50 95 ALA A C 1
ATOM 758 O O . ALA A 1 95 ? 16.492 0.734 -16.164 1.00 98.50 95 ALA A O 1
ATOM 759 N N . LEU A 1 96 ? 18.276 2.031 -16.609 1.00 98.69 96 LEU A N 1
ATOM 760 C CA . LEU A 1 96 ? 18.032 2.978 -15.517 1.00 98.69 96 LEU A CA 1
ATOM 761 C C . LEU A 1 96 ? 16.732 3.768 -15.715 1.00 98.69 96 LEU A C 1
ATOM 763 O O . LEU A 1 96 ? 15.928 3.858 -14.790 1.00 98.69 96 LEU A O 1
ATOM 767 N N . ALA A 1 97 ? 16.457 4.246 -16.931 1.00 98.62 97 ALA A N 1
ATOM 768 C CA . ALA A 1 97 ? 15.200 4.935 -17.225 1.00 98.62 97 ALA A CA 1
ATOM 769 C C . ALA A 1 97 ? 13.969 4.031 -17.021 1.00 98.62 97 ALA A C 1
ATOM 771 O O . ALA A 1 97 ? 12.897 4.501 -16.636 1.00 98.62 97 ALA A O 1
ATOM 772 N N . GLN A 1 98 ? 14.097 2.728 -17.285 1.00 98.69 98 GLN A N 1
ATOM 773 C CA . GLN A 1 98 ? 13.028 1.765 -17.041 1.00 98.69 98 GLN A CA 1
ATOM 774 C C . GLN A 1 98 ? 12.904 1.402 -15.552 1.00 98.69 98 GLN A C 1
ATOM 776 O O . GLN A 1 98 ? 11.787 1.275 -15.049 1.00 98.69 98 GLN A O 1
ATOM 781 N N . LEU A 1 99 ? 14.022 1.310 -14.827 1.00 98.62 99 LEU A N 1
ATOM 782 C CA . LEU A 1 99 ? 14.033 1.151 -13.372 1.00 98.62 99 LEU A CA 1
ATOM 783 C C . LEU A 1 99 ? 13.320 2.317 -12.673 1.00 98.62 99 LEU A C 1
ATOM 785 O O . LEU A 1 99 ? 12.516 2.086 -11.773 1.00 98.62 99 LEU A O 1
ATOM 789 N N . ASP A 1 100 ? 13.524 3.554 -13.122 1.00 98.81 100 ASP A N 1
ATOM 790 C CA . ASP A 1 100 ? 12.831 4.718 -12.557 1.00 98.81 100 ASP A CA 1
ATOM 791 C C . ASP A 1 100 ? 11.302 4.602 -12.659 1.00 98.81 100 ASP A C 1
ATOM 793 O O . ASP A 1 100 ? 10.579 5.029 -11.753 1.00 98.81 100 ASP A O 1
ATOM 797 N N . LYS A 1 101 ? 10.782 3.975 -13.723 1.00 98.56 101 LYS A N 1
ATOM 798 C CA . LYS A 1 101 ? 9.340 3.719 -13.875 1.00 98.56 101 LYS A CA 1
ATOM 799 C C . LYS A 1 101 ? 8.838 2.643 -12.918 1.00 98.56 101 LYS A C 1
ATOM 801 O O . LYS A 1 101 ? 7.761 2.816 -12.344 1.00 98.56 101 LYS A O 1
ATOM 806 N N . VAL A 1 102 ? 9.617 1.579 -12.711 1.00 98.62 102 VAL A N 1
ATOM 807 C CA . VAL A 1 102 ? 9.335 0.554 -11.691 1.00 98.62 102 VAL A CA 1
ATOM 808 C C . VAL A 1 102 ? 9.254 1.210 -10.313 1.00 98.62 102 VAL A C 1
ATOM 810 O O . VAL A 1 102 ? 8.236 1.101 -9.631 1.00 98.62 102 VAL A O 1
ATOM 813 N N . LEU A 1 103 ? 10.276 1.984 -9.938 1.00 98.38 103 LEU A N 1
ATOM 814 C CA . LEU A 1 103 ? 10.332 2.677 -8.650 1.00 98.38 103 LEU A CA 1
ATOM 815 C C . LEU A 1 103 ? 9.198 3.701 -8.491 1.00 98.38 103 LEU A C 1
ATOM 817 O O . LEU A 1 103 ? 8.672 3.886 -7.391 1.00 98.38 103 LEU A O 1
ATOM 821 N N . ALA A 1 104 ? 8.781 4.359 -9.575 1.00 98.12 104 ALA A N 1
ATOM 822 C CA . ALA A 1 104 ? 7.612 5.231 -9.558 1.00 98.12 104 ALA A CA 1
ATOM 823 C C . ALA A 1 104 ? 6.312 4.450 -9.295 1.00 98.12 104 ALA A C 1
ATOM 825 O O . ALA A 1 104 ? 5.489 4.914 -8.509 1.00 98.12 104 ALA A O 1
ATOM 826 N N . ALA A 1 105 ? 6.124 3.268 -9.893 1.00 97.19 105 ALA A N 1
ATOM 827 C CA . ALA A 1 105 ? 4.962 2.419 -9.619 1.00 97.19 105 ALA A CA 1
ATOM 828 C C . ALA A 1 105 ? 4.951 1.916 -8.162 1.00 97.19 105 ALA A C 1
ATOM 830 O O . ALA A 1 105 ? 3.931 2.030 -7.481 1.00 97.19 105 ALA A O 1
ATOM 831 N N . GLU A 1 106 ? 6.095 1.461 -7.640 1.00 96.94 106 GLU A N 1
ATOM 832 C CA . GLU A 1 106 ? 6.233 1.067 -6.230 1.00 96.94 106 GLU A CA 1
ATOM 833 C C . GLU A 1 106 ? 5.912 2.212 -5.263 1.00 96.94 106 GLU A C 1
ATOM 835 O O . GLU A 1 106 ? 5.276 2.006 -4.224 1.00 96.94 106 GLU A O 1
ATOM 840 N N . ARG A 1 107 ? 6.349 3.434 -5.592 1.00 98.12 107 ARG A N 1
ATOM 841 C CA . ARG A 1 107 ? 6.060 4.632 -4.798 1.00 98.12 107 ARG A CA 1
ATOM 842 C C . ARG A 1 107 ? 4.558 4.879 -4.697 1.00 98.12 107 ARG A C 1
ATOM 844 O O . ARG A 1 107 ? 4.079 5.145 -3.597 1.00 98.12 107 ARG A O 1
ATOM 851 N N . GLU A 1 108 ? 3.826 4.786 -5.805 1.00 97.19 108 GLU A N 1
ATOM 852 C CA . GLU A 1 108 ? 2.373 4.991 -5.802 1.00 97.19 108 GLU A CA 1
ATOM 853 C C . GLU A 1 108 ? 1.649 3.918 -4.977 1.00 97.19 108 GLU A C 1
ATOM 855 O O . GLU A 1 108 ? 0.759 4.255 -4.198 1.00 97.19 108 GLU A O 1
ATOM 860 N N . ILE A 1 109 ? 2.088 2.654 -5.040 1.00 95.56 109 ILE A N 1
ATOM 861 C CA . ILE A 1 109 ? 1.554 1.580 -4.180 1.00 95.56 109 ILE A CA 1
ATOM 862 C C . ILE A 1 109 ? 1.755 1.923 -2.701 1.00 95.56 109 ILE A C 1
ATOM 864 O O . ILE A 1 109 ? 0.799 1.913 -1.924 1.00 95.56 109 ILE A O 1
ATOM 868 N N . LYS A 1 110 ? 2.984 2.275 -2.302 1.00 95.88 110 LYS A N 1
ATOM 869 C CA . LYS A 1 110 ? 3.301 2.637 -0.909 1.00 95.88 110 LYS A CA 1
ATOM 870 C C . LYS A 1 110 ? 2.504 3.856 -0.447 1.00 95.88 110 LYS A C 1
ATOM 872 O O . LYS A 1 110 ? 2.027 3.893 0.686 1.00 95.88 110 LYS A O 1
ATOM 877 N N . LYS A 1 111 ? 2.327 4.847 -1.322 1.00 97.19 111 LYS A N 1
ATOM 878 C CA . LYS A 1 111 ? 1.533 6.046 -1.043 1.00 97.19 111 LYS A CA 1
ATOM 879 C C . LYS A 1 111 ? 0.063 5.706 -0.810 1.00 97.19 111 LYS A C 1
ATOM 881 O O . LYS A 1 111 ? -0.513 6.204 0.157 1.00 97.19 111 LYS A O 1
ATOM 886 N N . GLU A 1 112 ? -0.539 4.857 -1.640 1.00 96.56 112 GLU A N 1
ATOM 887 C CA . GLU A 1 112 ? -1.930 4.428 -1.452 1.00 96.56 112 GLU A CA 1
ATOM 888 C C . GLU A 1 112 ? -2.084 3.584 -0.175 1.00 96.56 112 GLU A C 1
ATOM 890 O O . GLU A 1 112 ? -3.015 3.809 0.597 1.00 96.56 112 GLU A O 1
ATOM 895 N N . GLN A 1 113 ? -1.120 2.705 0.129 1.00 94.94 113 GLN A N 1
ATOM 896 C CA . GLN A 1 113 ? -1.083 1.943 1.383 1.00 94.94 113 GLN A CA 1
ATOM 897 C C . GLN A 1 113 ? -1.061 2.854 2.609 1.00 94.94 113 GLN A C 1
ATOM 899 O O . GLN A 1 113 ? -1.907 2.719 3.493 1.00 94.94 113 GLN A O 1
ATOM 904 N N . VAL A 1 114 ? -0.135 3.811 2.660 1.00 96.06 114 VAL A N 1
ATOM 905 C CA . VAL A 1 114 ? -0.059 4.757 3.780 1.00 96.06 114 VAL A CA 1
ATOM 906 C C . VAL A 1 114 ? -1.319 5.620 3.847 1.00 96.06 114 VAL A C 1
ATOM 908 O O . VAL A 1 114 ? -1.830 5.864 4.937 1.00 96.06 114 VAL A O 1
ATOM 911 N N . THR A 1 115 ? -1.874 6.028 2.704 1.00 97.25 115 THR A N 1
ATOM 912 C CA . THR A 1 115 ? -3.126 6.798 2.652 1.00 97.25 115 THR A CA 1
ATOM 913 C C . THR A 1 115 ? -4.282 6.033 3.296 1.00 97.25 115 THR A C 1
ATOM 915 O O . THR A 1 115 ? -4.978 6.593 4.145 1.00 97.25 115 THR A O 1
ATOM 918 N N . LEU A 1 116 ? -4.459 4.752 2.959 1.00 97.62 116 LEU A N 1
ATOM 919 C CA . LEU A 1 116 ? -5.479 3.899 3.571 1.00 97.62 116 LEU A CA 1
ATOM 920 C C . LEU A 1 116 ? -5.280 3.795 5.090 1.00 97.62 116 LEU A C 1
ATOM 922 O O . LEU A 1 116 ? -6.222 4.000 5.855 1.00 97.62 116 LEU A O 1
ATOM 926 N N . LEU A 1 117 ? -4.050 3.529 5.537 1.00 97.19 117 LEU A N 1
ATOM 927 C CA . LEU A 1 117 ? -3.731 3.388 6.960 1.00 97.19 117 LEU A CA 1
ATOM 928 C C . LEU A 1 117 ? -3.981 4.681 7.753 1.00 97.19 117 LEU A C 1
ATOM 930 O O . LEU A 1 117 ? -4.502 4.629 8.870 1.00 97.19 117 LEU A O 1
ATOM 934 N N . VAL A 1 118 ? -3.662 5.842 7.173 1.00 97.75 118 VAL A N 1
ATOM 935 C CA . VAL A 1 118 ? -3.958 7.158 7.761 1.00 97.75 118 VAL A CA 1
ATOM 936 C C . VAL A 1 118 ? -5.466 7.365 7.891 1.00 97.75 118 VAL A C 1
ATOM 938 O O . VAL A 1 118 ? -5.936 7.755 8.958 1.00 97.75 118 VAL A O 1
ATOM 941 N N . ARG A 1 119 ? -6.243 7.072 6.841 1.00 98.06 119 ARG A N 1
ATOM 942 C CA . ARG A 1 119 ? -7.710 7.209 6.863 1.00 98.06 119 ARG A CA 1
ATOM 943 C C . ARG A 1 119 ? -8.355 6.315 7.915 1.00 98.06 119 ARG A C 1
ATOM 945 O O . ARG A 1 119 ? -9.209 6.779 8.668 1.00 98.06 119 ARG A O 1
ATOM 952 N N . ILE A 1 120 ? -7.902 5.064 8.012 1.00 97.75 120 ILE A N 1
ATOM 953 C CA . ILE A 1 120 ? -8.364 4.124 9.036 1.00 97.75 120 ILE A CA 1
ATOM 954 C C . ILE A 1 120 ? -8.080 4.680 10.430 1.00 97.75 120 ILE A C 1
ATOM 956 O O . ILE A 1 120 ? -9.002 4.822 11.233 1.00 97.75 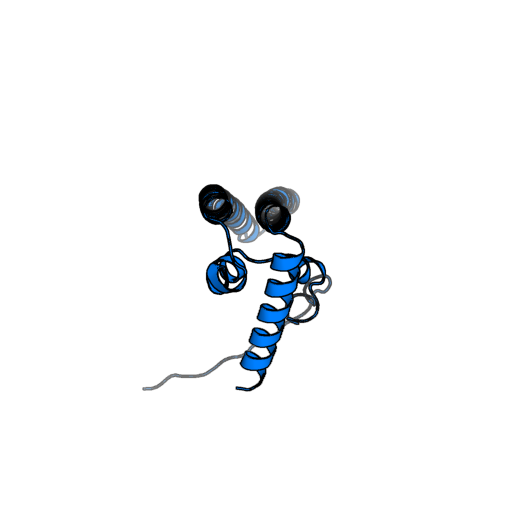120 ILE A O 1
ATOM 960 N N . LYS A 1 121 ? -6.821 5.044 10.708 1.00 97.44 121 LYS A N 1
ATOM 961 C CA . LYS A 1 121 ? -6.415 5.561 12.019 1.00 97.44 121 LYS A CA 1
ATOM 962 C C . LYS A 1 121 ? -7.203 6.813 12.410 1.00 97.44 121 LYS A C 1
ATOM 964 O O . LYS A 1 121 ? -7.663 6.898 13.541 1.00 97.44 121 LYS A O 1
ATOM 969 N N . ASN A 1 122 ? -7.417 7.739 11.476 1.00 98.06 122 ASN A N 1
ATOM 970 C CA . ASN A 1 122 ? -8.119 8.997 11.739 1.00 98.06 122 ASN A CA 1
ATOM 971 C C . ASN A 1 122 ? -9.620 8.830 12.021 1.00 98.06 122 ASN A C 1
ATOM 973 O O . ASN A 1 122 ? -10.212 9.704 12.649 1.00 98.06 122 ASN A O 1
ATOM 977 N N . LYS A 1 123 ? -10.251 7.739 11.567 1.00 98.31 123 LYS A N 1
ATOM 978 C CA . LYS A 1 123 ? -11.667 7.456 11.862 1.00 98.31 123 LYS A CA 1
ATOM 979 C C . LYS A 1 123 ? -11.861 6.724 13.199 1.00 98.31 123 LYS A C 1
ATOM 981 O O . LYS A 1 123 ? -12.984 6.675 13.701 1.00 98.31 123 LYS A O 1
ATOM 986 N N . LEU A 1 124 ? -10.799 6.155 13.773 1.00 98.19 124 LEU A N 1
ATOM 987 C CA . LEU A 1 124 ? -10.819 5.500 15.085 1.00 98.19 124 LEU A CA 1
ATOM 988 C C . LEU A 1 124 ? -10.645 6.526 16.211 1.00 98.19 124 LEU A C 1
ATOM 990 O O . LEU A 1 124 ? -9.786 7.406 16.122 1.00 98.19 124 LEU A O 1
ATOM 994 N N . THR A 1 125 ? -11.392 6.372 17.305 1.00 98.31 125 THR A N 1
ATOM 995 C CA . THR A 1 125 ? -11.200 7.213 18.500 1.00 98.31 125 THR A CA 1
ATOM 996 C C . THR A 1 125 ? -9.894 6.862 19.227 1.00 98.31 125 THR A C 1
ATOM 998 O O . THR A 1 125 ? -9.373 5.753 19.049 1.00 98.31 125 THR A O 1
ATOM 1001 N N . PRO A 1 126 ? -9.351 7.757 20.073 1.00 98.00 126 PRO A N 1
ATOM 1002 C CA . PRO A 1 126 ? -8.167 7.456 20.881 1.00 98.00 126 PRO A CA 1
ATOM 1003 C C . PRO A 1 126 ? -8.306 6.171 21.714 1.00 98.00 126 PRO A C 1
ATOM 1005 O O . PRO A 1 126 ? -7.370 5.377 21.798 1.00 98.00 126 PRO A O 1
ATOM 1008 N N . GLU A 1 127 ? -9.492 5.914 22.264 1.00 98.00 127 GLU A N 1
ATOM 1009 C CA . GLU A 1 127 ? -9.796 4.721 23.061 1.00 98.00 127 GLU A CA 1
ATOM 1010 C C . GLU A 1 127 ? -9.757 3.455 22.196 1.00 98.00 127 GLU A C 1
ATOM 1012 O O . GLU A 1 127 ? -9.165 2.448 22.590 1.00 98.00 127 GLU A O 1
ATOM 1017 N N . GLN A 1 128 ? -10.323 3.513 20.985 1.00 98.31 128 GLN A N 1
ATOM 1018 C CA . GLN A 1 128 ? -10.288 2.408 20.023 1.00 98.31 128 GLN A CA 1
ATOM 1019 C C . GLN A 1 128 ? -8.856 2.095 19.573 1.00 98.31 128 GLN A C 1
ATOM 1021 O O . GLN A 1 128 ? -8.471 0.927 19.494 1.00 98.31 128 GLN A O 1
ATOM 1026 N N . GLN A 1 129 ? -8.048 3.129 19.319 1.00 97.94 129 GLN A N 1
ATOM 1027 C CA . GLN A 1 129 ? -6.636 2.981 18.954 1.00 97.94 129 GLN A CA 1
ATOM 1028 C C . GLN A 1 129 ? -5.820 2.355 20.091 1.00 97.94 129 GLN A C 1
ATOM 1030 O O . GLN A 1 129 ? -5.039 1.431 19.853 1.00 97.94 129 GLN A O 1
ATOM 1035 N N . SER A 1 130 ? -6.025 2.813 21.330 1.00 96.50 130 SER A N 1
ATOM 1036 C CA . SER A 1 130 ? -5.396 2.216 22.512 1.00 96.50 130 SER A CA 1
ATOM 1037 C C . SER A 1 130 ? -5.760 0.734 22.631 1.00 96.50 130 SER A C 1
ATOM 1039 O O . SER A 1 130 ? -4.884 -0.127 22.751 1.00 96.50 130 SER A O 1
ATOM 1041 N N . LYS A 1 131 ? -7.049 0.406 22.462 1.00 96.75 131 LYS A N 1
ATOM 1042 C CA . LYS A 1 131 ? -7.521 -0.975 22.564 1.00 96.75 131 LYS A CA 1
ATOM 1043 C C . LYS A 1 131 ? -6.943 -1.891 21.488 1.00 96.75 131 LYS A C 1
ATOM 1045 O O . LYS A 1 131 ? -6.567 -3.023 21.787 1.00 96.75 131 LYS A O 1
ATOM 1050 N N . LEU A 1 132 ? -6.832 -1.411 20.250 1.00 96.38 132 LEU A N 1
ATOM 1051 C CA . LEU A 1 132 ? -6.193 -2.159 19.163 1.00 96.38 132 LEU A CA 1
ATOM 1052 C C . LEU A 1 132 ? -4.711 -2.434 19.435 1.00 96.38 132 LEU A C 1
ATOM 1054 O O . LEU A 1 132 ? -4.234 -3.527 19.129 1.00 96.38 132 LEU A O 1
ATOM 1058 N N . SER A 1 133 ? -3.986 -1.476 20.016 1.00 94.50 133 SER A N 1
ATOM 1059 C CA . SER A 1 133 ? -2.579 -1.659 20.394 1.00 94.50 133 SER A CA 1
ATOM 1060 C C . SER A 1 133 ? -2.414 -2.753 21.454 1.00 94.50 133 SER A C 1
ATOM 1062 O O . SER A 1 133 ? -1.547 -3.617 21.312 1.00 94.50 133 SER A O 1
ATOM 1064 N N . GLU A 1 134 ? -3.289 -2.788 22.467 1.00 94.12 134 GLU A N 1
ATOM 1065 C CA . GLU A 1 134 ? -3.308 -3.868 23.466 1.00 94.12 134 GLU A CA 1
ATOM 1066 C C . GLU A 1 134 ? -3.574 -5.240 22.830 1.00 94.12 134 GLU A C 1
ATOM 1068 O O . GLU A 1 134 ? -2.906 -6.224 23.154 1.00 94.12 134 GLU A O 1
ATOM 1073 N N . LEU A 1 135 ? -4.565 -5.318 21.936 1.00 92.62 135 LEU A N 1
ATOM 1074 C CA . LEU A 1 135 ? -4.963 -6.568 21.284 1.00 92.62 135 LEU A CA 1
ATOM 1075 C C . LEU A 1 135 ? -3.851 -7.104 20.376 1.00 92.62 135 LEU A C 1
ATOM 1077 O O . LEU A 1 135 ? -3.550 -8.297 20.425 1.00 92.62 135 LEU A O 1
ATOM 1081 N N . ARG A 1 136 ? -3.168 -6.220 19.639 1.00 89.62 136 ARG A N 1
ATOM 1082 C CA . ARG A 1 136 ? -1.980 -6.575 18.852 1.00 89.62 136 ARG A CA 1
ATOM 1083 C C . ARG A 1 136 ? -0.870 -7.146 19.731 1.00 89.62 136 ARG A C 1
ATOM 1085 O O . ARG A 1 136 ? -0.322 -8.193 19.399 1.00 89.62 136 ARG A O 1
ATOM 1092 N N . GLY A 1 137 ? -0.557 -6.491 20.851 1.00 85.88 137 GLY A N 1
ATOM 1093 C CA . GLY A 1 137 ? 0.473 -6.964 21.781 1.00 85.88 137 GLY A CA 1
ATOM 1094 C C . GLY A 1 137 ? 0.180 -8.369 22.316 1.00 85.88 137 GLY A C 1
ATOM 1095 O O . GLY A 1 137 ? 1.066 -9.220 22.353 1.00 85.88 137 GLY A O 1
ATOM 1096 N N . LYS A 1 138 ? -1.088 -8.651 22.643 1.00 84.75 138 LYS A N 1
ATOM 1097 C CA . LYS A 1 138 ? -1.529 -9.987 23.079 1.00 84.75 138 LYS A CA 1
ATOM 1098 C C . LYS A 1 138 ? -1.392 -11.043 21.980 1.00 84.75 138 LYS A C 1
ATOM 1100 O O . LYS A 1 138 ? -0.990 -12.164 22.276 1.00 84.75 138 LYS A O 1
ATOM 1105 N N . GLN A 1 139 ? -1.697 -10.697 20.730 1.00 79.12 139 GLN A N 1
ATOM 1106 C CA . GLN A 1 139 ? -1.586 -11.620 19.597 1.00 79.12 139 GLN A CA 1
ATOM 1107 C C . GLN A 1 139 ? -0.126 -11.982 19.289 1.00 79.12 139 GLN A C 1
ATOM 1109 O O . GLN A 1 139 ? 0.173 -13.151 19.054 1.00 79.12 139 GLN A O 1
ATOM 1114 N N . VAL A 1 140 ? 0.790 -11.009 19.355 1.00 76.75 140 VAL A N 1
ATOM 1115 C CA . VAL A 1 140 ? 2.235 -11.257 19.203 1.00 76.75 140 VAL A CA 1
ATOM 1116 C C . VAL A 1 140 ? 2.757 -12.147 20.334 1.00 76.75 140 VAL A C 1
ATOM 1118 O O . VAL A 1 140 ? 3.466 -13.115 20.075 1.00 76.75 140 VAL A O 1
ATOM 1121 N N . ALA A 1 141 ? 2.357 -11.878 21.581 1.00 71.38 141 ALA A N 1
ATOM 1122 C CA . ALA A 1 141 ? 2.754 -12.699 22.725 1.00 71.38 141 ALA A CA 1
ATOM 1123 C C . ALA A 1 141 ? 2.252 -14.153 22.617 1.00 71.38 141 ALA A C 1
ATOM 1125 O O . ALA A 1 141 ? 2.991 -15.077 22.940 1.00 71.38 141 ALA A O 1
ATOM 1126 N N . ALA A 1 142 ? 1.024 -14.363 22.130 1.00 70.50 142 ALA A N 1
ATOM 1127 C CA . ALA A 1 142 ? 0.460 -15.698 21.930 1.00 70.50 142 ALA A CA 1
ATOM 1128 C C . ALA A 1 142 ? 1.120 -16.462 20.768 1.00 70.50 142 ALA A C 1
ATOM 1130 O O . ALA A 1 142 ? 1.306 -17.670 20.868 1.00 70.50 142 ALA A O 1
ATOM 1131 N N . GLY A 1 143 ? 1.496 -15.771 19.685 1.00 68.00 143 GLY A N 1
ATOM 1132 C CA . GLY A 1 143 ? 2.188 -16.376 18.543 1.00 68.00 143 GLY A CA 1
ATOM 1133 C C . GLY A 1 143 ? 3.630 -16.802 18.837 1.00 68.00 143 GLY A C 1
ATOM 1134 O O . GLY A 1 143 ? 4.115 -17.736 18.215 1.00 68.00 143 GLY A O 1
ATOM 1135 N N . ASN A 1 144 ? 4.291 -16.162 19.805 1.00 55.62 144 ASN A N 1
ATOM 1136 C CA . ASN A 1 144 ? 5.656 -16.500 20.227 1.00 55.62 144 ASN A CA 1
ATOM 1137 C C . ASN A 1 144 ? 5.721 -17.613 21.295 1.00 55.62 144 ASN A C 1
ATOM 1139 O O . ASN A 1 144 ? 6.815 -18.014 21.685 1.00 55.62 144 ASN A O 1
ATOM 1143 N N . ALA A 1 145 ? 4.575 -18.068 21.813 1.00 53.56 145 ALA A N 1
ATOM 1144 C CA . ALA A 1 145 ? 4.483 -19.096 22.855 1.00 53.56 145 ALA A CA 1
ATOM 1145 C C . ALA A 1 145 ? 4.239 -20.520 22.305 1.00 53.56 145 ALA A C 1
ATOM 1147 O O . ALA A 1 145 ? 4.070 -21.450 23.095 1.00 53.56 145 ALA A O 1
ATOM 1148 N N . ILE A 1 146 ? 4.196 -20.678 20.976 1.00 44.34 146 ILE A N 1
ATOM 1149 C CA . ILE A 1 146 ? 3.986 -21.934 20.232 1.00 44.34 146 ILE A CA 1
ATOM 1150 C C . ILE A 1 146 ? 5.254 -22.237 19.435 1.00 44.34 146 ILE A C 1
ATOM 1152 O O . ILE A 1 146 ? 5.642 -23.425 19.391 1.00 44.34 146 ILE A O 1
#

Radius of gyration: 21.25 Å; chains: 1; bounding box: 48×54×48 Å

pLDDT: mean 85.16, std 20.82, range [35.91, 98.81]

Secondary structure (DSSP, 8-state):
---------------SS-SSSS-TT--HHHHTS--HHHHHHTTTTTT--HHHHHHHHHHHHHHHHHHHHHHHHHHHHHHHHHHHHTSSS--HHHHHHHHHHHHHHHHHHHHHHHHHHHHHHHHS-HHHHHHHHHHHHHHHHHHTT-

Sequence (146 aa):
MRGRVLCLCAMFMLAAGAVRAQQPDQDPVGQSFFAPELVIQHQEAIGLSGEQKDYFKGEIRQAQLKFTELQWKLQDEMEKLLSLVKQPRVDEQQALAQLDKVLAAEREIKKEQVTLLVRIKNKLTPEQQSKLSELRGKQVAAGNAI